Protein AF-A0A426FP51-F1 (afdb_monomer_lite)

Radius of gyration: 31.2 Å; chains: 1; bounding box: 93×47×81 Å

Sequence (159 aa):
MISRLFKHRQPAYRPQAQARQDALRNEKLATPSHLAERRSLLRAASAWLVAPSCVAAVTAVALDFLSPAVTAAQNRHFPDATQLGRIRFGQFPDATLGRKAVRLGAGARIYNQDNLIVPPVSVHGKSFVVGYLAGPTGEITTVWILSEEEYRALRRRNR

Foldseek 3Di:
DDDDDPPPPDPPDDDPVVVVVVVVVVVVVPDPPPPDDDDDDDDDDDDDDDDDDDDDDDPPDDPDPPDPPPPPQPPDDDDPQWDKFKKAQAPPQWIQTPPRIAGADPQEFEAESVRDTDDSVVRHRHIATWTFHADPVRHTRYIYRDDPVRVVVVVVVVD

Organism: NCBI:txid2490857

Secondary structure (DSSP, 8-state):
---------------HHHHHHHHHHHHTT----------------------------------------------PPPPTTPEEEEEEE-STTEEEETTEEEEEEEEEEEE-TTS-B--HHHHTT-EEEEEEEE-TTS-EEEEEE--HHHHHHHHHHT-

pLDDT: mean 76.8, std 18.85, range [39.44, 97.25]

Structure (mmCIF, N/CA/C/O backbone):
data_AF-A0A426FP51-F1
#
_entry.id   AF-A0A426FP51-F1
#
loop_
_atom_site.group_PDB
_atom_site.id
_atom_site.type_symbol
_atom_site.label_atom_id
_atom_site.label_alt_id
_atom_site.label_comp_id
_atom_site.label_asym_id
_atom_site.label_entity_id
_atom_site.label_seq_id
_atom_site.pdbx_PDB_ins_code
_atom_site.Cartn_x
_atom_site.Cartn_y
_atom_site.Cartn_z
_atom_site.occupancy
_atom_site.B_iso_or_equiv
_atom_site.auth_seq_id
_atom_site.auth_comp_id
_atom_site.auth_asym_id
_atom_site.auth_atom_id
_atom_site.pdbx_PDB_model_num
ATOM 1 N N . MET A 1 1 ? 61.375 2.669 15.165 1.00 42.94 1 MET A N 1
ATOM 2 C CA . MET A 1 1 ? 61.369 4.145 15.178 1.00 42.94 1 MET A CA 1
ATOM 3 C C . MET A 1 1 ? 60.170 4.607 14.356 1.00 42.94 1 MET A C 1
ATOM 5 O O . MET A 1 1 ? 60.065 4.186 13.217 1.00 42.94 1 MET A O 1
ATOM 9 N N . ILE A 1 2 ? 59.301 5.429 14.967 1.00 43.47 2 ILE A N 1
ATOM 10 C CA . ILE A 1 2 ? 58.239 6.269 14.363 1.00 43.47 2 ILE A CA 1
ATOM 11 C C . ILE A 1 2 ? 56.853 5.617 14.131 1.00 43.47 2 ILE A C 1
ATOM 13 O O . ILE A 1 2 ? 56.619 4.944 13.141 1.00 43.47 2 ILE A O 1
ATOM 17 N N . SER A 1 3 ? 55.950 5.924 15.082 1.00 43.03 3 SER A N 1
ATOM 18 C CA . SER A 1 3 ? 54.640 6.604 14.921 1.00 43.03 3 SER A CA 1
ATOM 19 C C . SER A 1 3 ? 53.641 6.088 13.867 1.00 43.03 3 SER A C 1
ATOM 21 O O . SER A 1 3 ? 53.984 5.924 12.713 1.00 43.03 3 SER A O 1
ATOM 23 N N . ARG A 1 4 ? 52.330 5.996 14.117 1.00 53.91 4 ARG A N 1
ATOM 24 C CA . ARG A 1 4 ? 51.487 6.828 14.988 1.00 53.91 4 ARG A CA 1
ATOM 25 C C . ARG A 1 4 ? 50.110 6.161 15.112 1.00 53.91 4 ARG A C 1
ATOM 27 O O . ARG A 1 4 ? 49.575 5.639 14.139 1.00 53.91 4 ARG A O 1
ATOM 34 N N . LEU A 1 5 ? 49.546 6.231 16.314 1.00 58.72 5 LEU A N 1
ATOM 35 C CA . LEU A 1 5 ? 48.190 5.818 16.669 1.00 58.72 5 LEU A CA 1
ATOM 36 C C . LEU A 1 5 ? 47.118 6.376 15.712 1.00 58.72 5 LEU A C 1
ATOM 38 O O . LEU A 1 5 ? 46.801 7.562 15.774 1.00 58.72 5 LEU A O 1
ATOM 42 N N . PHE A 1 6 ? 46.460 5.507 14.942 1.00 54.91 6 PHE A N 1
ATOM 43 C CA . PHE A 1 6 ? 45.133 5.781 14.380 1.00 54.91 6 PHE A CA 1
ATOM 44 C C . PHE A 1 6 ? 44.060 5.230 15.323 1.00 54.91 6 PHE A C 1
ATOM 46 O O . PHE A 1 6 ? 43.464 4.176 15.114 1.00 54.91 6 PHE A O 1
ATOM 53 N N . LYS A 1 7 ? 43.822 5.965 16.414 1.00 53.59 7 LYS A N 1
ATOM 54 C CA . LYS A 1 7 ? 42.657 5.761 17.279 1.00 53.59 7 LYS A CA 1
ATOM 55 C C . LYS A 1 7 ? 41.442 6.363 16.572 1.00 53.59 7 LYS A C 1
ATOM 57 O O . LYS A 1 7 ? 41.080 7.511 16.820 1.00 53.59 7 LYS A O 1
ATOM 62 N N . HIS A 1 8 ? 40.839 5.601 15.662 1.00 51.03 8 HIS A N 1
ATOM 63 C CA . HIS A 1 8 ? 39.540 5.939 15.088 1.00 51.03 8 HIS A CA 1
ATOM 64 C C . HIS A 1 8 ? 38.514 6.060 16.224 1.00 51.03 8 HIS A C 1
ATOM 66 O O . HIS A 1 8 ? 38.090 5.065 16.808 1.00 51.03 8 HIS A O 1
ATOM 72 N N . ARG A 1 9 ? 38.115 7.293 16.562 1.00 55.28 9 ARG A N 1
ATOM 73 C CA . ARG A 1 9 ? 36.906 7.541 17.354 1.00 55.28 9 ARG A CA 1
ATOM 74 C C . ARG A 1 9 ? 35.707 7.230 16.464 1.00 55.28 9 ARG A C 1
ATOM 76 O O . ARG A 1 9 ? 35.236 8.094 15.734 1.00 55.28 9 ARG A O 1
ATOM 83 N N . GLN A 1 10 ? 35.238 5.991 16.510 1.00 52.50 10 GLN A N 1
ATOM 84 C CA . GLN A 1 10 ? 33.906 5.658 16.020 1.00 52.50 10 GLN A CA 1
ATOM 85 C C . GLN A 1 10 ? 32.890 6.368 16.932 1.00 52.50 10 GLN A C 1
ATOM 87 O O . GLN A 1 10 ? 32.948 6.169 18.150 1.00 52.50 10 GLN A O 1
ATOM 92 N N . PRO A 1 11 ? 31.990 7.224 16.416 1.00 52.38 11 PRO A N 1
ATOM 93 C CA . PRO A 1 11 ? 30.871 7.692 17.217 1.00 52.38 11 PRO A CA 1
ATOM 94 C C . PRO A 1 11 ? 29.988 6.475 17.505 1.00 52.38 11 PRO A C 1
ATOM 96 O O . PRO A 1 11 ? 29.397 5.898 16.595 1.00 52.38 11 PRO A O 1
ATOM 99 N N . ALA A 1 12 ? 29.953 6.043 1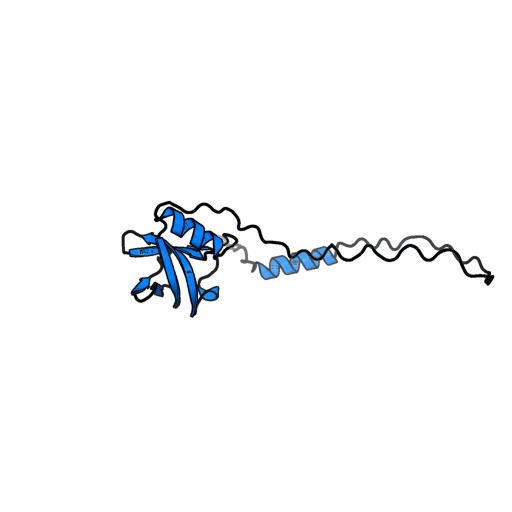8.766 1.00 58.44 12 ALA A N 1
ATOM 100 C CA . ALA A 1 12 ? 29.088 4.959 19.204 1.00 58.44 12 ALA A CA 1
ATOM 101 C C . ALA A 1 12 ? 27.638 5.294 18.819 1.00 58.44 12 ALA A C 1
ATOM 103 O O . ALA A 1 12 ? 27.079 6.288 19.287 1.00 58.44 12 ALA A O 1
ATOM 1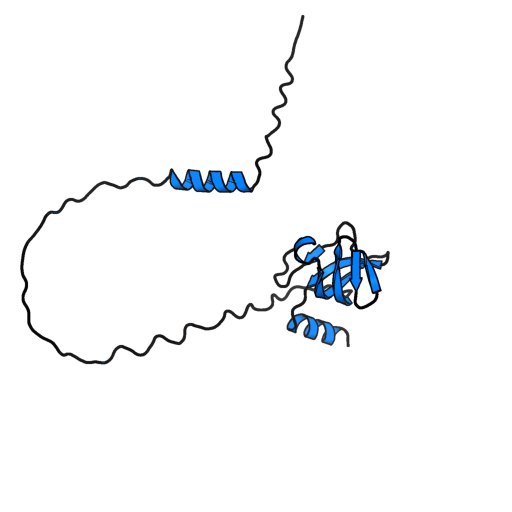04 N N . TYR A 1 13 ? 27.047 4.488 17.936 1.00 53.75 13 TYR A N 1
ATOM 105 C CA . TYR A 1 13 ? 25.642 4.589 17.560 1.00 53.75 13 TYR A CA 1
ATOM 106 C C . TYR A 1 13 ? 24.789 4.391 18.819 1.00 53.75 13 TYR A C 1
ATOM 108 O O . TYR A 1 13 ? 24.694 3.281 19.339 1.00 53.75 13 TYR A O 1
ATOM 116 N N . ARG A 1 14 ? 24.221 5.484 19.350 1.00 58.28 14 ARG A N 1
ATOM 117 C CA . ARG A 1 14 ? 23.277 5.446 20.471 1.00 58.28 14 ARG A CA 1
ATOM 118 C C . ARG A 1 14 ? 21.897 5.055 19.935 1.00 58.28 14 ARG A C 1
ATOM 120 O O . ARG A 1 14 ? 21.339 5.811 19.137 1.00 58.28 14 ARG A O 1
ATOM 127 N N . PRO A 1 15 ? 21.314 3.933 20.382 1.00 65.81 15 PRO A N 1
ATOM 128 C CA . PRO A 1 15 ? 19.924 3.602 20.104 1.00 65.81 15 PRO A CA 1
ATOM 129 C C . PRO A 1 15 ? 19.015 4.773 20.495 1.00 65.81 15 PRO A C 1
ATOM 131 O O . PRO A 1 15 ? 19.119 5.314 21.597 1.00 65.81 15 PRO A O 1
ATOM 134 N N . GLN A 1 16 ? 18.101 5.160 19.604 1.00 67.12 16 GLN A N 1
ATOM 135 C CA . GLN A 1 16 ? 17.207 6.317 19.775 1.00 67.12 16 GLN A CA 1
ATOM 136 C C . GLN A 1 16 ? 16.375 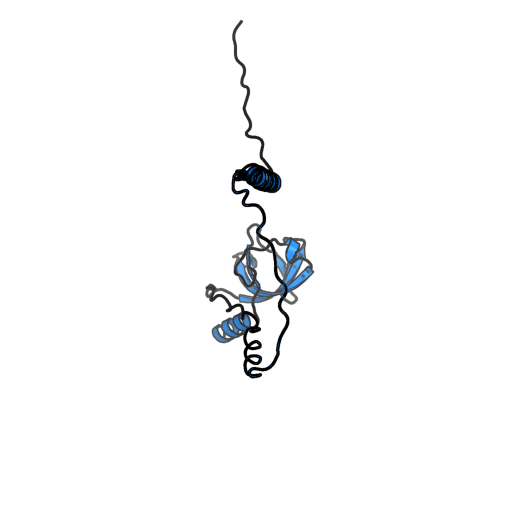6.252 21.076 1.00 67.12 16 GLN A C 1
ATOM 138 O O . GLN A 1 16 ? 15.989 7.281 21.630 1.00 67.12 16 GLN A O 1
ATOM 143 N N . ALA A 1 17 ? 16.144 5.041 21.595 1.00 65.12 17 ALA A N 1
ATOM 144 C CA . ALA A 1 17 ? 15.485 4.798 22.875 1.00 65.12 17 ALA A CA 1
ATOM 145 C C . ALA A 1 17 ? 16.314 5.276 24.083 1.00 65.12 17 ALA A C 1
ATOM 147 O O . ALA A 1 17 ? 15.763 5.904 24.984 1.00 65.12 17 ALA A O 1
ATOM 148 N N . GLN A 1 18 ? 17.631 5.046 24.083 1.00 68.50 18 GLN A N 1
ATOM 149 C CA . GLN A 1 18 ? 18.517 5.472 25.174 1.00 68.50 18 GLN A CA 1
ATOM 150 C C . GLN A 1 18 ? 18.708 6.990 25.182 1.00 68.50 18 GLN A C 1
ATOM 152 O O . GLN A 1 18 ? 18.628 7.600 26.240 1.00 68.50 18 GLN A O 1
ATOM 157 N N . ALA A 1 19 ? 18.823 7.626 24.011 1.00 70.69 19 ALA A N 1
ATOM 158 C CA . ALA A 1 19 ? 18.902 9.088 23.925 1.00 70.69 19 ALA A CA 1
ATOM 159 C C . ALA A 1 19 ? 17.650 9.787 24.496 1.00 70.69 19 ALA A C 1
ATOM 161 O O . ALA A 1 19 ? 17.761 10.827 25.143 1.00 70.69 19 ALA A O 1
ATOM 162 N N . ARG A 1 20 ? 16.458 9.200 24.303 1.00 71.69 20 ARG A N 1
ATOM 163 C CA . ARG A 1 20 ? 15.212 9.694 24.914 1.00 71.69 20 ARG A CA 1
ATOM 164 C C . ARG A 1 20 ? 15.200 9.523 26.431 1.00 71.69 20 ARG A C 1
ATOM 166 O O . ARG A 1 20 ? 14.771 10.430 27.134 1.00 71.69 20 ARG A O 1
ATOM 173 N N . GLN A 1 21 ? 15.674 8.387 26.936 1.00 70.06 21 GLN A N 1
ATOM 174 C CA . GLN A 1 21 ? 15.752 8.145 28.379 1.00 70.06 21 GLN A CA 1
ATOM 175 C C . GLN A 1 21 ? 16.757 9.079 29.060 1.00 70.06 21 GLN A C 1
ATOM 177 O O . GLN A 1 21 ? 16.464 9.608 30.129 1.00 70.06 21 GLN A O 1
ATOM 182 N N . ASP A 1 22 ? 17.894 9.339 28.415 1.00 70.56 22 ASP A N 1
ATOM 183 C CA . ASP A 1 22 ? 18.907 10.273 28.905 1.00 70.56 22 ASP A CA 1
ATOM 184 C C . ASP A 1 22 ? 18.375 11.716 28.941 1.00 70.56 22 ASP A C 1
ATOM 186 O O . ASP A 1 22 ? 18.613 12.436 29.910 1.00 70.56 22 ASP A O 1
ATOM 190 N N . ALA A 1 23 ? 17.595 12.128 27.934 1.00 71.19 23 ALA A N 1
ATOM 191 C CA . ALA A 1 23 ? 16.946 13.440 27.913 1.00 71.19 23 ALA A CA 1
ATOM 192 C C . ALA A 1 23 ? 15.936 13.599 29.063 1.00 71.19 23 ALA A C 1
ATOM 194 O O . ALA A 1 23 ? 16.016 14.568 29.815 1.00 71.19 23 ALA A O 1
ATOM 195 N N . LEU A 1 24 ? 15.062 12.607 29.266 1.00 70.50 24 LEU A N 1
ATOM 196 C CA . LEU A 1 24 ? 14.087 12.609 30.364 1.00 70.50 24 LEU A CA 1
ATOM 197 C C . LEU A 1 24 ? 14.764 12.579 31.743 1.00 70.50 24 LEU A C 1
ATOM 199 O O . LEU A 1 24 ? 14.304 13.213 32.693 1.00 70.50 24 LEU A O 1
ATOM 203 N N . ARG A 1 25 ? 15.881 11.853 31.867 1.00 68.50 25 ARG A N 1
ATOM 204 C CA . ARG A 1 25 ? 16.666 11.796 33.104 1.00 68.50 25 ARG A CA 1
ATOM 205 C C . ARG A 1 25 ? 17.304 13.146 33.430 1.00 68.50 25 ARG A C 1
ATOM 207 O O . ARG A 1 25 ? 17.291 13.539 34.593 1.00 68.50 25 ARG A O 1
ATOM 214 N N . ASN A 1 26 ? 17.818 13.850 32.422 1.00 67.38 26 ASN A N 1
ATOM 215 C CA . ASN A 1 26 ? 18.419 15.176 32.578 1.00 67.38 26 ASN A CA 1
ATOM 216 C C . ASN A 1 26 ? 17.375 16.261 32.874 1.00 67.38 26 ASN A C 1
ATOM 218 O O . ASN A 1 26 ? 17.657 17.169 33.650 1.00 67.38 26 ASN A O 1
ATOM 222 N N . GLU A 1 27 ? 16.156 16.132 32.347 1.00 64.56 27 GLU A N 1
ATOM 223 C CA . GLU A 1 27 ? 15.029 17.006 32.701 1.00 64.56 27 GLU A CA 1
ATOM 224 C C . GLU A 1 27 ? 14.695 16.913 34.198 1.00 64.56 27 GLU A C 1
ATOM 226 O O . GLU A 1 27 ? 14.496 17.922 34.873 1.00 64.56 27 GLU A O 1
ATOM 231 N N . LYS A 1 28 ? 14.750 15.697 34.760 1.00 58.06 28 LYS A N 1
ATOM 232 C CA . LYS A 1 28 ? 14.497 15.453 36.187 1.00 58.06 28 LYS A CA 1
ATOM 233 C C . LYS A 1 28 ? 15.579 16.021 37.119 1.00 58.06 28 LYS A C 1
ATOM 235 O O . LYS A 1 28 ? 15.337 16.160 38.313 1.00 58.06 28 LYS A O 1
ATOM 240 N N . LEU A 1 29 ? 16.765 16.329 36.590 1.00 59.03 29 LEU A N 1
ATOM 241 C CA . LEU A 1 29 ? 17.871 16.961 37.321 1.00 59.03 29 LEU A CA 1
ATOM 242 C C . LEU A 1 29 ? 17.798 18.499 37.285 1.00 59.03 29 LEU A C 1
ATOM 244 O O . LEU A 1 29 ? 18.473 19.151 38.076 1.00 59.03 29 LEU A O 1
ATOM 248 N N . ALA A 1 30 ? 16.971 19.079 36.408 1.00 56.28 30 ALA A N 1
ATOM 249 C CA . ALA A 1 30 ? 16.888 20.519 36.163 1.00 56.28 30 ALA A CA 1
ATOM 250 C C . ALA A 1 30 ? 15.684 21.197 36.845 1.00 56.28 30 ALA A C 1
ATOM 252 O O . ALA A 1 30 ? 15.181 22.206 36.355 1.00 56.28 30 ALA A O 1
ATOM 253 N N . THR A 1 31 ? 15.201 20.668 37.975 1.00 60.16 31 THR A N 1
ATOM 254 C CA . THR A 1 31 ? 14.214 21.382 38.799 1.00 60.16 31 THR A CA 1
ATOM 255 C C . THR A 1 31 ? 14.949 22.212 39.856 1.00 60.16 31 THR A C 1
ATOM 257 O O . THR A 1 31 ? 15.458 21.635 40.819 1.00 60.16 31 THR A O 1
ATOM 260 N N . PRO A 1 32 ? 15.037 23.550 39.721 1.00 56.28 32 PRO A N 1
ATOM 261 C CA . PRO A 1 32 ? 15.505 24.391 40.808 1.00 56.28 32 PRO A CA 1
ATOM 262 C C . PRO A 1 32 ? 14.508 24.286 41.962 1.00 56.28 32 PRO A C 1
ATOM 264 O O . PRO A 1 32 ? 13.346 24.684 41.872 1.00 56.28 32 PRO A O 1
ATOM 267 N N . SER A 1 33 ? 14.983 23.714 43.059 1.00 59.97 33 SER A N 1
ATOM 268 C CA . SER A 1 33 ? 14.345 23.715 44.363 1.00 59.97 33 SER A CA 1
ATOM 269 C C . SER A 1 33 ? 14.216 25.152 44.875 1.00 59.97 33 SER A C 1
ATOM 271 O O . SER A 1 33 ? 15.059 25.626 45.635 1.00 59.97 33 SER A O 1
ATOM 273 N N . HIS A 1 34 ? 13.147 25.851 44.491 1.00 52.78 34 HIS A N 1
ATOM 274 C CA . HIS A 1 34 ? 12.663 27.021 45.222 1.00 52.78 34 HIS A CA 1
ATOM 275 C C . HIS A 1 34 ? 11.971 26.542 46.501 1.00 52.78 34 HIS A C 1
ATOM 277 O O . HIS A 1 34 ? 10.751 26.537 46.630 1.00 52.78 34 HIS A O 1
ATOM 283 N N . LEU A 1 35 ? 12.793 26.084 47.445 1.00 51.91 35 LEU A N 1
ATOM 284 C CA . LEU A 1 35 ? 12.411 25.799 48.823 1.00 51.91 35 LEU A CA 1
ATOM 285 C C . LEU A 1 35 ? 12.982 26.908 49.713 1.00 51.91 35 LEU A C 1
ATOM 287 O O . LEU A 1 35 ? 13.806 26.699 50.592 1.00 51.91 35 LEU A O 1
ATOM 291 N N . ALA A 1 36 ? 12.561 28.122 49.400 1.00 50.75 36 ALA A N 1
ATOM 292 C CA . ALA A 1 36 ? 12.716 29.342 50.170 1.00 50.75 36 ALA A CA 1
ATOM 293 C C . ALA A 1 36 ? 11.583 30.213 49.619 1.00 50.75 36 ALA A C 1
ATOM 295 O O . ALA A 1 36 ? 11.519 30.455 48.424 1.00 50.75 36 ALA A O 1
ATOM 296 N N . GLU A 1 37 ? 10.566 30.619 50.351 1.00 50.88 37 GLU A N 1
ATOM 297 C CA . GLU A 1 37 ? 10.594 31.171 51.684 1.00 50.88 37 GLU A CA 1
ATOM 298 C C . GLU A 1 37 ? 9.148 31.619 51.907 1.00 50.88 37 GLU A C 1
ATOM 300 O O . GLU A 1 37 ? 8.588 32.268 51.024 1.00 50.88 37 GLU A O 1
ATOM 305 N N . ARG A 1 38 ? 8.529 31.250 53.032 1.00 53.91 38 ARG A N 1
ATOM 306 C CA . ARG A 1 38 ? 7.628 32.119 53.813 1.00 53.91 38 ARG A CA 1
ATOM 307 C C . ARG A 1 38 ? 6.892 31.324 54.876 1.00 53.91 38 ARG A C 1
ATOM 309 O O . ARG A 1 38 ? 5.757 30.884 54.738 1.00 53.91 38 ARG A O 1
ATOM 316 N N . ARG A 1 39 ? 7.596 31.219 55.999 1.00 59.56 39 ARG A N 1
ATOM 317 C CA . ARG A 1 39 ? 7.016 31.074 57.329 1.00 59.56 39 ARG A CA 1
ATOM 318 C C . ARG A 1 39 ? 6.107 32.279 57.567 1.00 59.56 39 ARG A C 1
ATOM 320 O O . ARG A 1 39 ? 6.578 33.410 57.623 1.00 59.56 39 ARG A O 1
ATOM 327 N N . SER A 1 40 ? 4.817 32.053 57.742 1.00 56.59 40 SER A N 1
ATOM 328 C CA . SER A 1 40 ? 3.961 32.970 58.492 1.00 56.59 40 SER A CA 1
ATOM 329 C C . SER A 1 40 ? 3.009 32.120 59.307 1.00 56.59 40 SER A C 1
ATOM 331 O O . SER A 1 40 ? 2.081 31.494 58.807 1.00 56.59 40 SER A O 1
ATOM 333 N N . LEU A 1 41 ? 3.393 32.010 60.572 1.00 55.59 41 LEU A N 1
ATOM 334 C CA . LEU A 1 41 ? 2.734 31.257 61.614 1.00 55.59 41 LEU A CA 1
ATOM 335 C C . LEU A 1 41 ? 1.379 31.898 61.934 1.00 55.59 41 LEU A C 1
ATOM 337 O O . LEU A 1 41 ? 1.293 33.106 62.128 1.00 55.59 41 LEU A O 1
ATOM 341 N N . LEU A 1 42 ? 0.369 31.036 62.032 1.00 62.78 42 LEU A N 1
ATOM 342 C CA . LEU A 1 42 ? -0.684 31.033 63.048 1.00 62.78 42 LEU A CA 1
ATOM 343 C C . LEU A 1 42 ? -1.265 32.399 63.456 1.00 62.78 42 LEU A C 1
ATOM 345 O O . LEU A 1 42 ? -0.736 33.075 64.335 1.00 62.78 42 LEU A O 1
ATOM 349 N N . ARG A 1 43 ? -2.486 32.685 62.995 1.00 50.12 43 ARG A N 1
ATOM 350 C CA . ARG A 1 43 ? -3.486 33.349 63.840 1.00 50.12 43 ARG A CA 1
ATOM 351 C C . ARG A 1 43 ? -4.823 32.624 63.751 1.00 50.12 43 ARG A C 1
ATOM 353 O O . ARG A 1 43 ? -5.590 32.795 62.818 1.00 50.12 43 ARG A O 1
ATOM 360 N N . ALA A 1 44 ? -4.975 31.728 64.721 1.00 47.53 44 ALA A N 1
ATOM 361 C CA . ALA A 1 44 ? -6.088 31.651 65.655 1.00 47.53 44 ALA A CA 1
ATOM 362 C C . ALA A 1 44 ? -7.505 31.970 65.150 1.00 47.53 44 ALA A C 1
ATOM 364 O O . ALA A 1 44 ? -7.802 33.082 64.734 1.00 47.53 44 ALA A O 1
ATOM 365 N N . ALA A 1 45 ? -8.378 31.007 65.451 1.00 50.03 45 ALA A N 1
ATOM 366 C CA . ALA A 1 45 ? -9.689 31.227 66.045 1.00 50.03 45 ALA A CA 1
ATOM 367 C C . ALA A 1 45 ? -10.704 32.014 65.206 1.00 50.03 45 ALA A C 1
ATOM 369 O O . ALA A 1 45 ? -10.728 33.236 65.174 1.00 50.03 45 ALA A O 1
ATOM 370 N N . SER A 1 46 ? -11.724 31.323 64.721 1.00 49.62 46 SER A N 1
ATOM 371 C CA . SER A 1 46 ? -12.918 31.098 65.542 1.00 49.62 46 SER A CA 1
ATOM 372 C C . SER A 1 46 ? -14.001 30.464 64.683 1.00 49.62 46 SER A C 1
ATOM 374 O O . SER A 1 46 ? -14.360 30.949 63.615 1.00 49.62 46 SER A O 1
ATOM 376 N N . ALA A 1 47 ? -14.501 29.335 65.168 1.00 55.50 47 ALA A N 1
ATOM 377 C CA . ALA A 1 47 ? -15.765 28.791 64.731 1.00 55.50 47 ALA A CA 1
ATOM 378 C C . ALA A 1 47 ? -16.873 29.772 65.127 1.00 55.50 47 ALA A C 1
ATOM 380 O O . ALA A 1 47 ? -17.033 30.059 66.311 1.00 55.50 47 ALA A O 1
ATOM 381 N N . TRP A 1 48 ? -17.647 30.230 64.150 1.00 58.50 48 TRP A N 1
ATOM 382 C CA . TRP A 1 48 ? 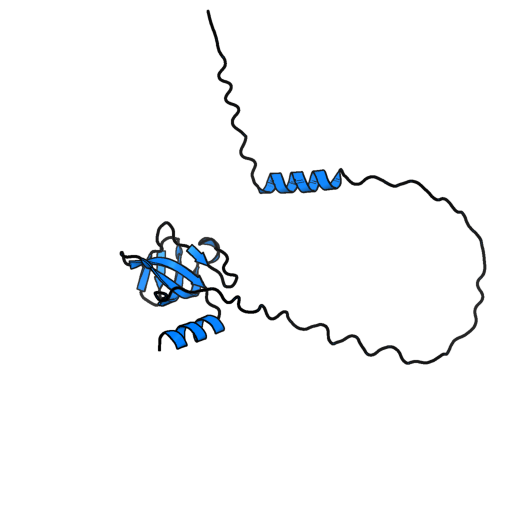-19.021 30.662 64.365 1.00 58.50 48 TRP A CA 1
ATOM 383 C C . TRP A 1 48 ? -19.887 29.940 63.333 1.00 58.50 48 TRP A C 1
ATOM 385 O O . TRP A 1 48 ? -19.730 30.100 62.125 1.00 58.50 48 TRP A O 1
ATOM 395 N N . LEU A 1 49 ? -20.728 29.051 63.858 1.00 63.41 49 LEU A N 1
ATOM 396 C CA . LEU A 1 49 ? -21.877 28.436 63.195 1.00 63.41 49 LEU A CA 1
ATOM 397 C C . LEU A 1 49 ? -22.936 29.508 62.855 1.00 63.41 49 LEU A C 1
ATOM 399 O O . LEU A 1 49 ? -22.857 30.608 63.396 1.00 63.41 49 LEU A O 1
ATOM 403 N N . VAL A 1 50 ? -23.968 29.101 62.086 1.00 53.56 50 VAL A N 1
ATOM 404 C CA . VAL A 1 50 ? -25.217 29.813 61.672 1.00 53.56 50 VAL A CA 1
ATOM 405 C C . VAL A 1 50 ? -25.109 30.392 60.242 1.00 53.56 50 VAL A C 1
ATOM 407 O O . VAL A 1 50 ? -24.195 31.152 59.973 1.00 53.56 50 VAL A O 1
ATOM 410 N N . ALA A 1 51 ? -25.968 30.138 59.243 1.00 51.22 51 ALA A N 1
ATOM 411 C CA . ALA A 1 51 ? -27.182 29.332 59.040 1.00 51.22 51 ALA A CA 1
ATOM 412 C C . ALA A 1 51 ? -27.456 29.218 57.505 1.00 51.22 51 ALA A C 1
ATOM 414 O O . ALA A 1 51 ? -26.824 29.936 56.727 1.00 51.22 51 ALA A O 1
ATOM 415 N N . PRO A 1 52 ? -28.355 28.317 57.054 1.00 66.50 52 PRO A N 1
ATOM 416 C CA . PRO A 1 52 ? -28.537 27.922 55.655 1.00 66.50 52 PRO A CA 1
ATOM 417 C C . PRO A 1 52 ? -29.602 28.754 54.906 1.00 66.50 52 PRO A C 1
ATOM 419 O O . PRO A 1 52 ? -30.336 29.529 55.510 1.00 66.50 52 PRO A O 1
ATOM 422 N N . SER A 1 53 ? -29.715 28.493 53.596 1.00 53.12 53 SER A N 1
ATOM 423 C CA . SER A 1 53 ? -30.718 28.982 52.626 1.00 53.12 53 SER A CA 1
ATOM 424 C C . SER A 1 53 ? -30.434 30.313 51.927 1.00 53.12 53 SER A C 1
ATOM 426 O O . SER A 1 53 ? -30.877 31.371 52.355 1.00 53.12 53 SER A O 1
ATOM 428 N N . CYS A 1 54 ? -29.845 30.215 50.733 1.00 39.44 54 CYS A N 1
ATOM 429 C CA . CYS A 1 54 ? -30.249 31.020 49.582 1.00 39.44 54 CYS A CA 1
ATOM 430 C C . CYS A 1 54 ? -30.081 30.198 48.293 1.00 39.44 54 CYS A C 1
ATOM 432 O O . CYS A 1 54 ? -28.973 29.930 47.847 1.00 39.44 54 CYS A O 1
ATOM 434 N N . VAL A 1 55 ? -31.230 29.833 47.721 1.00 53.97 55 VAL A N 1
ATOM 435 C CA . VAL A 1 55 ? -31.489 29.715 46.279 1.00 53.97 55 VAL A CA 1
ATOM 436 C C . VAL A 1 55 ? -30.711 28.630 45.519 1.00 53.97 55 VAL A C 1
ATOM 438 O O . VAL A 1 55 ? -29.647 28.833 44.943 1.00 53.97 55 VAL A O 1
ATOM 441 N N . ALA A 1 56 ? -31.355 27.467 45.436 1.00 49.34 56 ALA A N 1
ATOM 442 C CA . ALA A 1 56 ? -31.120 26.446 44.428 1.00 49.34 56 ALA A CA 1
ATOM 443 C C . ALA A 1 56 ? -31.352 27.012 43.012 1.00 49.34 56 ALA A C 1
ATOM 445 O O . ALA A 1 56 ? -32.496 27.128 42.585 1.00 49.34 56 ALA A O 1
ATOM 446 N N . ALA A 1 57 ? -30.288 27.379 42.290 1.00 50.38 57 ALA A N 1
ATOM 447 C CA . ALA A 1 57 ? -30.384 27.738 40.869 1.00 50.38 57 ALA A CA 1
ATOM 448 C C . ALA A 1 57 ? -29.039 27.693 40.116 1.00 50.38 57 ALA A C 1
ATOM 450 O O . ALA A 1 57 ? -28.791 28.559 39.287 1.00 50.38 57 ALA A O 1
ATOM 451 N N . VAL A 1 58 ? -28.133 26.739 40.374 1.00 52.69 58 VAL A N 1
ATOM 452 C CA . VAL A 1 58 ? -26.898 26.627 39.559 1.00 52.69 58 VAL A CA 1
ATOM 453 C C . VAL A 1 58 ? -26.413 25.178 39.429 1.00 52.69 58 VAL A C 1
ATOM 455 O O . VAL A 1 58 ? -25.315 24.852 39.857 1.00 52.69 58 VAL A O 1
ATOM 458 N N . THR A 1 59 ? -27.197 24.265 38.850 1.00 54.94 59 THR A N 1
ATOM 459 C CA . THR A 1 59 ? -26.674 22.921 38.505 1.00 54.94 59 THR A CA 1
ATOM 460 C C . THR A 1 59 ? -27.378 22.319 37.288 1.00 54.94 59 THR A C 1
ATOM 462 O O . THR A 1 59 ? -28.060 21.309 37.417 1.00 54.94 59 THR A O 1
ATOM 465 N N . ALA A 1 60 ? -27.257 22.923 36.101 1.00 52.81 60 ALA A N 1
ATOM 466 C CA . ALA A 1 60 ? -27.670 22.248 34.861 1.00 52.81 60 ALA A CA 1
ATOM 467 C C . ALA A 1 60 ? -27.032 22.841 33.588 1.00 52.81 60 ALA A C 1
ATOM 469 O O . ALA A 1 60 ? -27.741 23.165 32.647 1.00 52.81 60 ALA A O 1
ATOM 470 N N . VAL A 1 61 ? -25.704 22.997 33.526 1.00 55.09 61 VAL A N 1
ATOM 471 C CA . VAL A 1 61 ? -25.002 23.193 32.238 1.00 55.09 61 VAL A CA 1
ATOM 472 C C . VAL A 1 61 ? -23.656 22.475 32.299 1.00 55.09 61 VAL A C 1
ATOM 474 O O . VAL A 1 61 ? -22.626 23.087 32.556 1.00 55.09 61 VAL A O 1
ATOM 477 N N . ALA A 1 62 ? -23.650 21.152 32.154 1.00 58.53 62 ALA A N 1
ATOM 478 C CA . ALA A 1 62 ? -22.397 20.401 32.060 1.00 58.53 62 ALA A CA 1
ATOM 479 C C . ALA A 1 62 ? -22.587 19.048 31.359 1.00 58.53 62 ALA A C 1
ATOM 481 O O . ALA A 1 62 ? -22.194 18.026 31.907 1.00 58.53 62 ALA A O 1
ATOM 482 N N . LEU A 1 63 ? -23.218 19.005 30.179 1.00 58.81 63 LEU A N 1
ATOM 483 C CA . LEU A 1 63 ? -23.328 17.756 29.406 1.00 58.81 63 LEU A CA 1
ATOM 484 C C . LEU A 1 63 ? -23.361 17.963 27.877 1.00 58.81 63 LEU A C 1
ATOM 486 O O . LEU A 1 63 ? -24.036 17.221 27.183 1.00 58.81 63 LEU A O 1
ATOM 490 N N . ASP A 1 64 ? -22.591 18.910 27.328 1.00 55.34 64 ASP A N 1
ATOM 491 C CA . ASP A 1 64 ? -22.466 19.068 25.858 1.00 55.34 64 ASP A CA 1
ATOM 492 C C . ASP A 1 64 ? -21.046 18.837 25.304 1.00 55.34 64 ASP A C 1
ATOM 494 O O . ASP A 1 64 ? -20.823 18.887 24.097 1.00 55.34 64 ASP A O 1
ATOM 498 N N . PHE A 1 65 ? -20.054 18.530 26.147 1.00 60.47 65 PHE A N 1
ATOM 499 C CA . PHE A 1 65 ? -18.647 18.462 25.713 1.00 60.47 65 PHE A CA 1
ATOM 500 C C . PHE A 1 65 ? -18.130 17.073 25.310 1.00 60.47 65 PHE A C 1
ATOM 502 O O . PHE A 1 65 ? -16.925 16.902 25.135 1.00 60.47 65 PHE A O 1
ATOM 509 N N . LEU A 1 66 ? -19.003 16.080 25.108 1.00 60.94 66 LEU A N 1
ATOM 510 C CA . LEU A 1 66 ? -18.591 14.748 24.646 1.00 60.94 66 LEU A CA 1
ATOM 511 C C . LEU A 1 66 ? -18.952 14.517 23.173 1.00 60.94 66 LEU A C 1
ATOM 513 O O . LEU A 1 66 ? -19.655 13.573 22.825 1.00 60.94 66 LEU A O 1
ATOM 517 N N . SER A 1 67 ? -18.464 15.391 22.293 1.00 62.38 67 SER A N 1
ATOM 518 C CA . SER A 1 67 ? -18.457 15.101 20.856 1.00 62.38 67 SER A CA 1
ATOM 519 C C . SER A 1 67 ? -17.235 14.231 20.535 1.00 62.38 67 SER A C 1
ATOM 521 O O . SER A 1 67 ? -16.116 14.657 20.838 1.00 62.38 67 SER A O 1
ATOM 523 N N . PRO A 1 68 ? -17.386 13.029 19.942 1.00 65.19 68 PRO A N 1
ATOM 524 C CA . PRO A 1 68 ? -16.233 12.290 19.448 1.00 65.19 68 PRO A CA 1
ATOM 525 C C . PRO A 1 68 ? -15.544 13.150 18.390 1.00 65.19 68 PRO A C 1
ATOM 527 O O . PRO A 1 68 ? -16.200 13.665 17.483 1.00 65.19 68 PRO A O 1
ATOM 530 N N . ALA A 1 69 ? -14.228 13.331 18.515 1.00 62.94 69 ALA A N 1
ATOM 531 C CA . ALA A 1 69 ? -13.442 13.980 17.480 1.00 62.94 69 ALA A CA 1
ATOM 532 C C . ALA A 1 69 ? -13.634 13.187 16.181 1.00 62.94 69 ALA A C 1
ATOM 534 O O . ALA A 1 69 ? -13.116 12.081 16.032 1.00 62.94 69 ALA A O 1
ATOM 535 N N . VAL A 1 70 ? -14.426 13.731 15.257 1.00 59.59 70 VAL A N 1
ATOM 536 C CA . VAL A 1 70 ? -14.463 13.253 13.880 1.00 59.59 70 VAL A CA 1
ATOM 537 C C . VAL A 1 70 ? -13.076 13.549 13.334 1.00 59.59 70 VAL A C 1
ATOM 539 O O . VAL A 1 70 ? -12.750 14.704 13.059 1.00 59.59 70 VAL A O 1
ATOM 542 N N . THR A 1 71 ? -12.228 12.523 13.247 1.00 57.94 71 THR A N 1
ATOM 543 C CA . THR A 1 71 ? -10.981 12.600 12.489 1.00 57.94 71 THR A CA 1
ATOM 544 C C . THR A 1 71 ? -11.377 12.939 11.063 1.00 57.94 71 THR A C 1
ATOM 546 O O . THR A 1 71 ? -11.814 12.069 10.312 1.00 57.94 71 THR A O 1
ATOM 549 N N . ALA A 1 72 ? -11.307 14.225 10.717 1.00 58.19 72 ALA A N 1
ATOM 550 C CA . ALA A 1 72 ? -11.547 14.690 9.367 1.00 58.19 72 ALA A CA 1
ATOM 551 C C . ALA A 1 72 ? -10.616 13.893 8.455 1.00 58.19 72 ALA A C 1
ATOM 553 O O . ALA A 1 72 ? -9.396 13.940 8.641 1.00 58.19 72 ALA A O 1
ATOM 554 N N . ALA A 1 73 ? -11.193 13.123 7.527 1.00 60.91 73 ALA A N 1
ATOM 555 C CA . ALA A 1 73 ? -10.435 12.385 6.534 1.00 60.91 73 ALA A CA 1
ATOM 556 C C . ALA A 1 73 ? -9.481 13.379 5.870 1.00 60.91 73 ALA A C 1
ATOM 558 O O . ALA A 1 73 ? -9.918 14.310 5.188 1.00 60.91 73 ALA A O 1
ATOM 559 N N . GLN A 1 74 ? -8.184 13.254 6.164 1.00 65.25 74 GLN A N 1
ATOM 560 C CA . GLN A 1 74 ? -7.206 14.177 5.620 1.00 65.25 74 GLN A CA 1
ATOM 561 C C . GLN A 1 74 ? -7.301 14.073 4.104 1.00 65.25 74 GLN A C 1
ATOM 563 O O . GLN A 1 74 ? -7.176 12.982 3.549 1.00 65.25 74 GLN A O 1
ATOM 568 N N . ASN A 1 75 ? -7.564 15.198 3.439 1.00 68.75 75 ASN A N 1
ATOM 569 C CA . ASN A 1 75 ? -7.680 15.248 1.989 1.00 68.75 75 ASN A CA 1
ATOM 570 C C . ASN A 1 75 ? -6.289 15.041 1.372 1.00 68.75 75 ASN A C 1
ATOM 572 O O . ASN A 1 75 ? -5.605 15.993 0.997 1.00 68.75 75 ASN A O 1
ATOM 576 N N . ARG A 1 76 ? -5.825 13.791 1.350 1.00 86.31 76 ARG A N 1
ATOM 577 C CA . ARG A 1 76 ? -4.557 13.406 0.741 1.00 86.31 76 ARG A CA 1
ATOM 578 C C . ARG A 1 76 ? -4.742 13.235 -0.759 1.00 86.31 76 ARG A C 1
ATOM 580 O O . ARG A 1 76 ? -5.771 12.763 -1.240 1.00 86.31 76 ARG A O 1
ATOM 587 N N . HIS A 1 77 ? -3.721 13.635 -1.505 1.00 86.81 77 HIS A N 1
ATOM 588 C CA . HIS A 1 77 ? -3.740 13.564 -2.956 1.00 86.81 77 HIS A CA 1
ATOM 589 C C . HIS A 1 77 ? -3.377 12.152 -3.431 1.00 86.81 77 HIS A C 1
ATOM 591 O O . HIS A 1 77 ? -2.299 11.645 -3.119 1.00 86.81 77 HIS A O 1
ATOM 597 N N . PHE A 1 78 ? -4.243 11.547 -4.244 1.00 92.12 78 PHE A N 1
ATOM 598 C CA . PHE A 1 78 ? -3.976 10.278 -4.923 1.00 92.12 78 PHE A CA 1
ATOM 599 C C . PHE A 1 78 ? -3.647 10.533 -6.401 1.00 92.12 78 PHE A C 1
ATOM 601 O O . PHE A 1 78 ? -4.393 11.269 -7.051 1.00 92.12 78 PHE A O 1
ATOM 608 N N . PRO A 1 79 ? -2.560 9.957 -6.946 1.00 92.56 79 PRO A N 1
ATOM 609 C CA . PRO A 1 79 ? -2.254 10.043 -8.375 1.00 92.56 79 PRO A CA 1
ATOM 610 C C . PRO A 1 79 ? -3.366 9.437 -9.240 1.00 92.56 79 PRO A C 1
ATOM 612 O O . PRO A 1 79 ? -4.001 8.467 -8.827 1.00 92.56 79 PRO A O 1
ATOM 615 N N . ASP A 1 80 ? -3.555 9.926 -10.465 1.00 90.94 80 ASP A N 1
ATOM 616 C CA . ASP A 1 80 ? -4.640 9.449 -11.343 1.00 90.94 80 ASP A CA 1
ATOM 617 C C . ASP A 1 80 ? -4.460 8.000 -11.813 1.00 90.94 80 ASP A C 1
ATOM 619 O O . ASP A 1 80 ? -5.433 7.301 -12.074 1.00 90.94 80 ASP A O 1
ATOM 623 N N . ALA A 1 81 ? -3.223 7.499 -11.829 1.00 92.50 81 ALA A N 1
ATOM 624 C CA . ALA A 1 81 ? -2.923 6.098 -12.122 1.00 92.50 81 ALA A CA 1
ATOM 625 C C . ALA A 1 81 ? -3.274 5.129 -10.967 1.00 92.50 81 ALA A C 1
ATOM 627 O O . ALA A 1 81 ? -2.977 3.936 -11.058 1.00 92.50 81 ALA A O 1
ATOM 628 N N . THR A 1 82 ? -3.865 5.614 -9.867 1.00 95.12 82 THR A N 1
ATOM 629 C CA . THR A 1 82 ? -4.195 4.788 -8.696 1.00 95.12 82 THR A CA 1
ATOM 630 C C . THR A 1 82 ? -5.293 3.783 -9.024 1.00 95.12 82 THR A C 1
ATOM 632 O O . THR A 1 82 ? -6.417 4.135 -9.381 1.00 95.12 82 THR A O 1
ATOM 635 N N . GLN A 1 83 ? -4.983 2.506 -8.826 1.00 95.12 83 GLN A N 1
ATOM 636 C CA . GLN A 1 83 ? -5.923 1.407 -8.989 1.00 95.12 83 GLN A CA 1
ATOM 637 C C . GLN A 1 83 ? -6.520 1.011 -7.639 1.00 95.12 83 GLN A C 1
ATOM 639 O O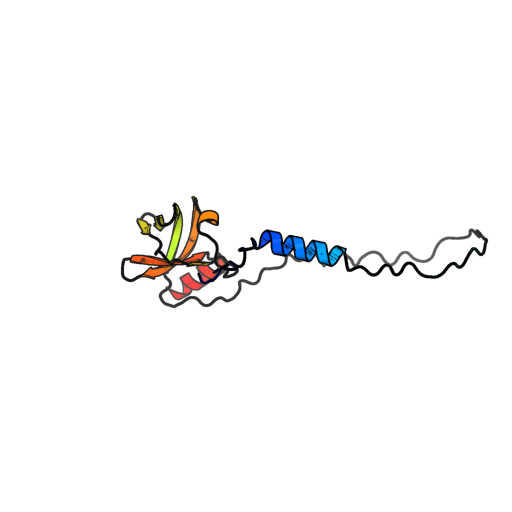 . GLN A 1 83 ? -5.858 1.086 -6.607 1.00 95.12 83 GLN A O 1
ATOM 644 N N . LEU A 1 84 ? -7.781 0.579 -7.639 1.00 95.75 84 LEU A N 1
ATOM 645 C CA . LEU A 1 84 ? -8.472 0.115 -6.436 1.00 95.75 84 LEU A CA 1
ATOM 646 C C . LEU A 1 84 ? -8.426 -1.406 -6.345 1.00 95.75 84 LEU A C 1
ATOM 648 O O . LEU A 1 84 ? -8.642 -2.109 -7.331 1.00 95.75 84 LEU A O 1
ATOM 652 N N . GLY A 1 85 ? -8.210 -1.928 -5.142 1.00 95.69 85 GLY A N 1
ATOM 653 C CA . GLY A 1 85 ? -8.245 -3.364 -4.905 1.00 95.69 85 GLY A CA 1
ATOM 654 C C . GLY A 1 85 ? -8.332 -3.726 -3.432 1.00 95.69 85 GLY A C 1
ATOM 655 O O . GLY A 1 85 ? -8.227 -2.884 -2.545 1.00 95.69 85 GLY A O 1
ATOM 656 N N . ARG A 1 86 ? -8.533 -5.015 -3.160 1.00 97.12 86 ARG A N 1
ATOM 657 C CA . ARG A 1 86 ? -8.422 -5.570 -1.809 1.00 97.12 86 ARG A CA 1
ATOM 658 C C . ARG A 1 86 ? -7.125 -6.345 -1.719 1.00 97.12 86 ARG A C 1
ATOM 660 O O . ARG A 1 86 ? -6.971 -7.333 -2.429 1.00 97.12 86 ARG A O 1
ATOM 667 N N . ILE A 1 87 ? -6.212 -5.909 -0.866 1.00 97.25 87 ILE A N 1
ATOM 668 C CA . ILE A 1 87 ? -4.932 -6.585 -0.670 1.00 97.25 87 ILE A CA 1
ATOM 669 C C . ILE A 1 87 ? -4.952 -7.353 0.648 1.00 97.25 87 ILE A C 1
ATOM 671 O O . ILE A 1 87 ? -5.548 -6.912 1.633 1.00 97.25 87 ILE A O 1
ATOM 675 N N . ARG A 1 88 ? -4.314 -8.516 0.667 1.00 97.25 88 ARG A N 1
ATOM 676 C CA . ARG A 1 88 ? -3.932 -9.240 1.873 1.00 97.25 88 ARG A CA 1
ATOM 677 C C . ARG A 1 88 ? -2.415 -9.269 1.916 1.00 97.25 88 ARG A C 1
ATOM 679 O O . ARG A 1 88 ? -1.784 -9.778 0.989 1.00 97.25 88 ARG A O 1
ATOM 686 N N . PHE A 1 89 ? -1.841 -8.696 2.964 1.00 95.81 89 PHE A N 1
ATOM 687 C CA . PHE A 1 89 ? -0.393 -8.657 3.123 1.00 95.81 89 PHE A CA 1
ATOM 688 C C . PHE A 1 89 ? 0.097 -10.010 3.640 1.00 95.81 89 PHE A C 1
ATOM 690 O O . PHE A 1 89 ? -0.370 -10.481 4.678 1.00 95.81 89 PHE A O 1
ATOM 697 N N . GLY A 1 90 ? 1.000 -10.647 2.895 1.00 93.81 90 GLY A N 1
ATOM 698 C CA . GLY A 1 90 ? 1.714 -11.845 3.322 1.00 93.81 90 GLY A CA 1
ATOM 699 C C . GLY A 1 90 ? 3.065 -11.485 3.933 1.00 93.81 90 GLY A C 1
ATOM 700 O O . GLY A 1 90 ? 3.286 -10.346 4.357 1.00 93.81 90 GLY A O 1
ATOM 701 N N . GLN A 1 91 ? 3.975 -12.457 3.968 1.00 93.56 91 GLN A N 1
ATOM 702 C CA . GLN A 1 91 ? 5.366 -12.214 4.328 1.00 93.56 91 GLN A CA 1
ATOM 703 C C . GLN A 1 91 ? 6.010 -11.357 3.236 1.00 93.56 91 GLN A C 1
ATOM 705 O O . GLN A 1 91 ? 6.101 -11.794 2.095 1.00 93.56 91 GLN A O 1
ATOM 710 N N . PHE A 1 92 ? 6.454 -10.145 3.579 1.00 92.12 92 PHE A N 1
ATOM 711 C CA . PHE A 1 92 ? 7.107 -9.252 2.620 1.00 92.12 92 PHE A CA 1
ATOM 712 C C . PHE A 1 92 ? 8.246 -9.987 1.881 1.00 92.12 92 PHE A C 1
ATOM 714 O O . PHE A 1 92 ? 9.073 -10.613 2.552 1.00 92.12 92 PHE A O 1
ATOM 721 N N . PRO A 1 93 ? 8.323 -9.914 0.537 1.00 94.94 93 PRO A N 1
ATOM 722 C CA . PRO A 1 93 ? 7.577 -9.028 -0.370 1.00 94.94 93 PRO A CA 1
ATOM 723 C C . PRO A 1 93 ? 6.252 -9.593 -0.920 1.00 94.94 93 PRO A C 1
ATOM 725 O O . PRO A 1 93 ? 5.650 -8.977 -1.797 1.00 94.94 93 PRO A O 1
ATOM 728 N N . ASP A 1 94 ? 5.783 -10.746 -0.459 1.00 95.81 94 ASP A N 1
ATOM 729 C CA . ASP A 1 94 ? 4.614 -11.415 -1.029 1.00 95.81 94 ASP A CA 1
ATOM 730 C C . ASP A 1 94 ? 3.286 -10.861 -0.490 1.00 95.81 94 ASP A C 1
ATOM 732 O O . ASP A 1 94 ? 3.111 -10.579 0.700 1.00 95.81 94 ASP A O 1
ATOM 736 N N . ALA A 1 95 ? 2.310 -10.713 -1.385 1.00 96.38 95 ALA A N 1
ATOM 737 C CA . ALA A 1 95 ? 0.958 -10.275 -1.067 1.00 96.38 95 ALA A CA 1
ATOM 738 C C . ALA A 1 95 ? -0.071 -10.919 -2.010 1.00 96.38 95 ALA A C 1
ATOM 740 O O . ALA A 1 95 ? 0.246 -11.539 -3.025 1.00 96.38 95 ALA A O 1
ATOM 741 N N . THR A 1 96 ? -1.351 -10.787 -1.680 1.00 97.06 96 THR A N 1
ATOM 742 C CA . THR A 1 96 ? -2.446 -11.266 -2.532 1.00 97.06 96 THR A CA 1
ATOM 743 C C . THR A 1 96 ? -3.410 -10.126 -2.804 1.00 97.06 96 THR A C 1
ATOM 745 O O . THR A 1 96 ? -3.998 -9.579 -1.874 1.00 97.06 96 THR A O 1
ATOM 748 N N . LEU A 1 97 ? -3.587 -9.764 -4.072 1.00 96.12 97 LEU A N 1
ATOM 749 C CA . LEU A 1 97 ? -4.551 -8.764 -4.511 1.00 96.12 97 LEU A CA 1
ATOM 750 C C . LEU A 1 97 ? -5.813 -9.475 -5.010 1.00 96.12 97 LEU A C 1
ATOM 752 O O . LEU A 1 97 ? -5.828 -10.094 -6.076 1.00 96.12 97 LEU A O 1
ATOM 756 N N . GLY A 1 98 ? -6.876 -9.430 -4.212 1.00 93.25 98 GLY A N 1
ATOM 757 C CA . GLY A 1 98 ? -8.095 -10.198 -4.435 1.00 93.25 98 GLY A CA 1
ATOM 758 C C . GLY A 1 98 ? -7.799 -11.698 -4.435 1.00 93.25 98 GLY A C 1
ATOM 759 O O . GLY A 1 98 ? -7.629 -12.297 -3.379 1.00 93.25 98 GLY A O 1
ATOM 760 N N . ARG A 1 99 ? -7.735 -12.293 -5.631 1.00 92.56 99 ARG A N 1
ATOM 761 C CA . ARG A 1 99 ? -7.398 -13.712 -5.859 1.00 92.56 99 ARG A CA 1
ATOM 762 C C . ARG A 1 99 ? -6.050 -13.920 -6.562 1.00 92.56 99 ARG A C 1
ATOM 764 O O . ARG A 1 99 ? -5.665 -15.057 -6.802 1.00 92.56 99 ARG A O 1
ATOM 771 N N . LYS A 1 100 ? -5.337 -12.844 -6.908 1.00 94.19 100 LYS A N 1
ATOM 772 C CA . LYS A 1 100 ? -4.069 -12.889 -7.644 1.00 94.19 100 LYS A CA 1
ATOM 773 C C . LYS A 1 100 ? -2.893 -12.719 -6.684 1.00 94.19 100 LYS A C 1
ATOM 775 O O . LYS A 1 100 ? -2.849 -11.744 -5.936 1.00 94.19 100 LYS A O 1
ATOM 780 N N . ALA A 1 101 ? -1.932 -13.638 -6.726 1.00 95.56 101 ALA A N 1
ATOM 781 C CA . ALA A 1 101 ? -0.654 -13.455 -6.043 1.00 95.56 101 ALA A CA 1
ATOM 782 C C . ALA A 1 101 ? 0.130 -12.315 -6.713 1.00 95.56 101 ALA A C 1
ATOM 784 O O . ALA A 1 101 ? 0.243 -12.264 -7.939 1.00 95.56 101 ALA A O 1
ATOM 785 N N . VAL A 1 102 ? 0.626 -11.381 -5.908 1.00 96.12 102 VAL A N 1
ATOM 786 C CA . VAL A 1 102 ? 1.372 -10.198 -6.351 1.00 96.12 102 VAL A CA 1
ATOM 787 C C . VAL A 1 102 ? 2.559 -9.971 -5.422 1.00 96.12 102 VAL A C 1
ATOM 789 O O . VAL A 1 102 ? 2.560 -10.428 -4.280 1.00 96.12 102 VAL A O 1
ATOM 792 N N . ARG A 1 103 ? 3.566 -9.242 -5.898 1.00 95.69 103 ARG A N 1
ATOM 793 C CA . ARG A 1 103 ? 4.732 -8.877 -5.090 1.00 95.69 103 ARG A CA 1
ATOM 794 C C . ARG A 1 103 ? 4.766 -7.375 -4.870 1.00 95.69 103 ARG A C 1
ATOM 796 O O . ARG A 1 103 ? 4.427 -6.598 -5.762 1.00 95.69 103 ARG A O 1
ATOM 803 N N . LEU A 1 104 ? 5.162 -6.978 -3.673 1.00 96.06 104 LEU A N 1
ATOM 804 C CA . LEU A 1 104 ? 5.524 -5.611 -3.341 1.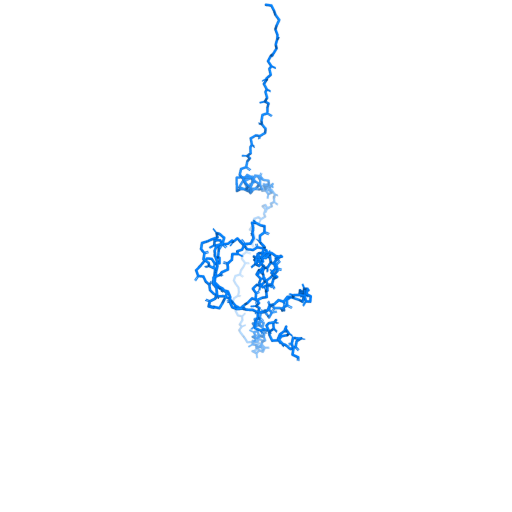00 96.06 104 LEU A CA 1
ATOM 805 C C . LEU A 1 104 ? 6.956 -5.365 -3.835 1.00 96.06 104 LEU A C 1
ATOM 807 O O . LEU A 1 104 ? 7.830 -6.208 -3.635 1.00 96.06 104 LEU A O 1
ATOM 811 N N . GLY A 1 105 ? 7.198 -4.227 -4.484 1.00 95.19 105 GLY A N 1
ATOM 812 C CA . GLY A 1 105 ? 8.544 -3.842 -4.909 1.00 95.19 105 GLY A CA 1
ATOM 813 C C . GLY A 1 105 ? 9.484 -3.646 -3.712 1.00 95.19 105 GLY A C 1
ATOM 814 O O . GLY A 1 105 ? 9.042 -3.367 -2.596 1.00 95.19 105 GLY A O 1
ATOM 815 N N . ALA A 1 106 ? 10.799 -3.738 -3.931 1.00 89.62 106 ALA A N 1
ATOM 816 C CA . ALA A 1 106 ? 11.798 -3.616 -2.856 1.00 89.62 106 ALA A CA 1
ATOM 817 C C . ALA A 1 106 ? 11.728 -2.273 -2.094 1.00 89.62 106 ALA A C 1
ATOM 819 O O . ALA A 1 106 ? 12.064 -2.210 -0.915 1.00 89.62 106 ALA A O 1
ATOM 820 N N . GLY A 1 107 ? 11.260 -1.211 -2.758 1.00 90.88 107 GLY A N 1
ATOM 821 C CA . GLY A 1 107 ? 11.024 0.115 -2.177 1.00 90.88 107 GLY A CA 1
ATOM 822 C C . GLY A 1 107 ? 9.550 0.434 -1.917 1.00 90.88 107 GLY A C 1
ATOM 823 O O . GLY A 1 107 ? 9.191 1.614 -1.895 1.00 90.88 107 GLY A O 1
ATOM 824 N N . ALA A 1 108 ? 8.687 -0.581 -1.798 1.00 95.25 108 ALA A N 1
ATOM 825 C CA . ALA A 1 108 ? 7.252 -0.368 -1.687 1.00 95.25 108 ALA A CA 1
ATOM 826 C C . ALA A 1 108 ? 6.876 0.428 -0.432 1.00 95.25 108 ALA A C 1
ATOM 828 O O . ALA A 1 108 ? 7.304 0.109 0.680 1.00 95.25 108 ALA A O 1
ATOM 829 N N . ARG A 1 109 ? 6.038 1.454 -0.606 1.00 95.81 109 ARG A N 1
ATOM 830 C CA . ARG A 1 109 ? 5.554 2.300 0.496 1.00 95.81 109 ARG A CA 1
ATOM 831 C C . ARG A 1 109 ? 4.110 1.958 0.830 1.00 95.81 109 ARG A C 1
ATOM 833 O O . ARG A 1 109 ? 3.272 1.918 -0.067 1.00 95.81 109 ARG A O 1
ATOM 840 N N . ILE A 1 110 ? 3.824 1.737 2.111 1.00 96.88 110 ILE A N 1
ATOM 841 C CA . ILE A 1 110 ? 2.477 1.443 2.611 1.00 96.88 110 ILE A CA 1
ATOM 842 C C . ILE A 1 110 ? 2.044 2.608 3.495 1.00 96.88 110 ILE A C 1
ATOM 844 O O . ILE A 1 110 ? 2.634 2.819 4.550 1.00 96.88 110 ILE A O 1
ATOM 848 N N . TYR A 1 111 ? 1.028 3.350 3.072 1.00 96.25 111 TYR A N 1
ATOM 849 C CA . TYR A 1 111 ? 0.469 4.484 3.802 1.00 96.25 111 TYR A CA 1
ATOM 850 C C . TYR A 1 111 ? -0.801 4.073 4.549 1.00 96.25 111 TYR A C 1
ATOM 852 O O . TYR A 1 111 ? -1.687 3.443 3.965 1.00 96.25 111 TYR A O 1
ATOM 860 N N . ASN A 1 112 ? -0.919 4.444 5.823 1.00 94.50 112 ASN A N 1
ATOM 861 C CA . ASN A 1 112 ? -2.164 4.307 6.582 1.00 94.50 112 ASN A CA 1
ATOM 862 C C . ASN A 1 112 ? -3.153 5.443 6.249 1.00 94.50 112 ASN A C 1
ATOM 864 O O . ASN A 1 112 ? -2.889 6.262 5.371 1.00 94.50 112 ASN A O 1
ATOM 868 N N . GLN A 1 113 ? -4.295 5.492 6.937 1.00 92.56 113 GLN A N 1
ATOM 869 C CA . GLN A 1 113 ? -5.319 6.530 6.741 1.00 92.56 113 GLN A CA 1
ATOM 870 C C . GLN A 1 113 ? -4.826 7.934 7.132 1.00 92.56 113 GLN A C 1
ATOM 872 O O . GLN A 1 113 ? -5.183 8.902 6.472 1.00 92.56 113 GLN A O 1
ATOM 877 N N . ASP A 1 114 ? -3.913 8.034 8.100 1.00 90.88 114 ASP A N 1
ATOM 878 C CA . ASP A 1 114 ? -3.251 9.288 8.501 1.00 90.88 114 ASP A CA 1
ATOM 879 C C . ASP A 1 114 ? -2.101 9.697 7.560 1.00 90.88 114 ASP A C 1
ATOM 881 O O . ASP A 1 114 ? -1.285 10.555 7.888 1.00 90.88 114 ASP A O 1
ATOM 885 N N . ASN A 1 115 ? -1.989 9.050 6.395 1.00 92.62 115 ASN A N 1
ATOM 886 C CA . ASN A 1 115 ? -0.929 9.274 5.412 1.00 92.62 115 ASN A CA 1
ATOM 887 C C . ASN A 1 115 ? 0.504 9.039 5.945 1.00 92.62 115 ASN A C 1
ATOM 889 O O . ASN A 1 115 ? 1.479 9.570 5.411 1.00 92.62 115 ASN A O 1
ATOM 893 N N . LEU A 1 116 ? 0.648 8.203 6.973 1.00 93.44 116 LEU A N 1
ATOM 894 C CA . LEU A 1 116 ? 1.923 7.786 7.548 1.00 93.44 116 LEU A CA 1
ATOM 895 C C . LEU A 1 116 ? 2.387 6.463 6.942 1.00 93.44 116 LEU A C 1
ATOM 897 O O . LEU A 1 116 ? 1.585 5.555 6.712 1.00 93.44 116 LEU A O 1
ATOM 901 N N . ILE A 1 117 ? 3.698 6.331 6.728 1.00 95.19 117 ILE A N 1
ATOM 902 C CA . ILE A 1 117 ? 4.290 5.067 6.282 1.00 95.19 117 ILE A CA 1
ATOM 903 C C . ILE A 1 117 ? 4.269 4.075 7.443 1.00 95.19 117 ILE A C 1
ATOM 905 O O . ILE A 1 117 ? 4.857 4.326 8.496 1.00 95.19 117 ILE A O 1
ATOM 909 N N . VAL A 1 118 ? 3.627 2.929 7.229 1.00 95.00 118 VAL A N 1
ATOM 910 C CA . VAL A 1 118 ? 3.587 1.826 8.190 1.00 95.00 118 VAL A CA 1
ATOM 911 C C . VAL A 1 118 ? 4.499 0.685 7.743 1.00 95.00 118 VAL A C 1
ATOM 913 O O . VAL A 1 118 ? 4.567 0.373 6.551 1.00 95.00 118 VAL A O 1
ATOM 916 N N . PRO A 1 119 ? 5.214 0.036 8.677 1.00 94.19 119 PRO A N 1
ATOM 917 C CA . PRO A 1 119 ? 6.100 -1.058 8.324 1.00 94.19 119 PRO A CA 1
ATOM 918 C C . PRO A 1 119 ? 5.285 -2.308 7.929 1.00 94.19 119 PRO A C 1
ATOM 920 O O . PRO A 1 119 ? 4.238 -2.572 8.532 1.00 94.19 119 PRO A O 1
ATOM 923 N N . PRO A 1 120 ? 5.767 -3.132 6.975 1.00 93.06 120 PRO A N 1
ATOM 924 C CA . PRO A 1 120 ? 5.044 -4.317 6.498 1.00 93.06 120 PRO A CA 1
ATOM 925 C C . PRO A 1 120 ? 4.627 -5.294 7.608 1.00 93.06 120 PRO A C 1
ATOM 927 O O . PRO A 1 120 ? 3.554 -5.891 7.544 1.00 93.06 120 PRO A O 1
ATOM 930 N N . VAL A 1 121 ? 5.431 -5.411 8.670 1.00 92.69 121 VAL A N 1
ATOM 931 C CA . VAL A 1 121 ? 5.133 -6.274 9.826 1.00 92.69 121 VAL A CA 1
ATOM 932 C C . VAL A 1 121 ? 3.827 -5.894 10.539 1.00 92.69 121 VAL A C 1
ATOM 934 O O . VAL A 1 121 ? 3.104 -6.771 10.999 1.00 92.69 121 VAL A O 1
ATOM 937 N N . SER A 1 122 ? 3.463 -4.609 10.586 1.00 93.88 122 SER A N 1
ATOM 938 C CA . SER A 1 122 ? 2.250 -4.141 11.276 1.00 93.88 122 SER A CA 1
ATOM 939 C C . SER A 1 122 ? 0.956 -4.504 10.540 1.00 93.88 122 SER A C 1
ATOM 941 O O . SER A 1 122 ? -0.121 -4.582 11.151 1.00 93.88 122 SER A O 1
ATOM 943 N N . VAL A 1 123 ? 1.056 -4.718 9.228 1.00 94.31 123 VAL A N 1
ATOM 944 C CA . VAL A 1 123 ? -0.068 -5.031 8.335 1.00 94.31 123 VAL A CA 1
ATOM 945 C C . VAL A 1 123 ? -0.094 -6.497 7.898 1.00 94.31 123 VAL A C 1
ATOM 947 O O . VAL A 1 123 ? -1.085 -6.929 7.314 1.00 94.31 123 VAL A O 1
ATOM 950 N N . HIS A 1 124 ? 0.948 -7.269 8.219 1.00 95.00 124 HIS A N 1
ATOM 951 C CA . HIS A 1 124 ? 1.063 -8.692 7.907 1.00 95.00 124 HIS A CA 1
ATOM 952 C C . HIS A 1 124 ? -0.176 -9.493 8.341 1.00 95.00 124 HIS A C 1
ATOM 954 O O . HIS A 1 124 ? -0.701 -9.326 9.443 1.00 95.00 124 HIS A O 1
ATOM 960 N N . GLY A 1 125 ? -0.646 -10.384 7.466 1.00 94.38 125 GLY A N 1
ATOM 961 C CA . GLY A 1 125 ? -1.784 -11.275 7.694 1.00 94.38 125 GLY A CA 1
ATOM 962 C C . GLY A 1 125 ? -3.156 -10.602 7.590 1.00 94.38 125 GLY A C 1
ATOM 963 O O . GLY A 1 125 ? -4.164 -11.303 7.473 1.00 94.38 125 GLY A O 1
ATOM 964 N N . LYS A 1 126 ? -3.211 -9.266 7.582 1.00 95.38 126 LYS A N 1
ATOM 965 C CA . LYS A 1 126 ? -4.450 -8.487 7.511 1.00 95.38 126 LYS A CA 1
ATOM 966 C C . LYS A 1 126 ? -4.836 -8.204 6.062 1.00 95.38 126 LYS A C 1
ATOM 968 O O . LYS A 1 126 ? -3.995 -8.196 5.157 1.00 95.38 126 LYS A O 1
ATOM 973 N N . SER A 1 127 ? -6.127 -7.961 5.850 1.00 96.00 127 SER A N 1
ATOM 974 C CA . SER A 1 127 ? -6.663 -7.551 4.556 1.00 96.00 127 SER A CA 1
ATOM 975 C C . SER A 1 127 ? -7.291 -6.170 4.639 1.00 96.00 127 SER A C 1
ATOM 977 O O . SER A 1 127 ? -8.013 -5.870 5.587 1.00 96.00 127 SER A O 1
ATOM 979 N N . PHE A 1 128 ? -7.019 -5.348 3.629 1.00 96.81 128 PHE A N 1
ATOM 980 C CA . PHE A 1 128 ? -7.481 -3.970 3.549 1.00 96.81 128 PHE A CA 1
ATOM 981 C C . PHE A 1 128 ? -8.007 -3.659 2.153 1.00 96.81 128 PHE A C 1
ATOM 983 O O . PHE A 1 128 ? -7.557 -4.232 1.156 1.00 96.81 128 PHE A O 1
ATOM 990 N N . VAL A 1 129 ? -8.946 -2.719 2.083 1.00 96.75 129 VAL A N 1
ATOM 991 C CA . VAL A 1 129 ? -9.277 -2.036 0.832 1.00 96.75 129 VAL A CA 1
ATOM 992 C C . VAL A 1 129 ? -8.222 -0.960 0.614 1.00 96.75 129 VAL A C 1
ATOM 994 O O . VAL A 1 129 ? -7.948 -0.160 1.510 1.00 96.75 129 VAL A O 1
ATOM 997 N N . VAL A 1 130 ? -7.584 -0.986 -0.551 1.00 96.94 130 VAL A N 1
ATOM 998 C CA . VAL A 1 130 ? -6.426 -0.151 -0.845 1.00 96.94 130 VAL A CA 1
ATOM 999 C C . VAL A 1 130 ? -6.526 0.502 -2.215 1.00 96.94 130 VAL A C 1
ATOM 1001 O O . VAL A 1 130 ? -7.081 -0.066 -3.158 1.00 96.94 130 VAL A O 1
ATOM 1004 N N . GLY A 1 131 ? -5.934 1.686 -2.313 1.00 96.50 131 GLY A N 1
ATOM 1005 C CA . GLY A 1 131 ? -5.443 2.231 -3.569 1.00 96.50 131 GLY A CA 1
ATOM 1006 C C . GLY A 1 131 ? -4.008 1.757 -3.766 1.00 96.50 131 GLY A C 1
ATOM 1007 O O . GLY A 1 131 ? -3.253 1.686 -2.796 1.00 96.50 131 GLY A O 1
ATOM 1008 N N . TYR A 1 132 ? -3.609 1.417 -4.983 1.00 96.88 132 TYR A N 1
ATOM 1009 C CA . TYR A 1 132 ? -2.242 0.997 -5.262 1.00 96.88 132 TYR A CA 1
ATOM 1010 C C . TYR A 1 132 ? -1.744 1.498 -6.618 1.00 96.88 132 TYR A C 1
ATOM 1012 O O . TYR A 1 132 ? -2.524 1.736 -7.540 1.00 96.88 132 TYR A O 1
ATOM 1020 N N . LEU A 1 133 ? -0.423 1.635 -6.729 1.00 96.56 133 LEU A N 1
ATOM 1021 C CA . LEU A 1 133 ? 0.281 1.836 -7.992 1.00 96.56 133 LEU A CA 1
ATOM 1022 C C . LEU A 1 133 ? 1.063 0.578 -8.342 1.00 96.56 133 LEU A C 1
ATOM 1024 O O . LEU A 1 133 ? 1.861 0.093 -7.535 1.00 96.56 133 LEU A O 1
ATOM 1028 N N . ALA A 1 134 ? 0.835 0.074 -9.550 1.00 95.56 134 ALA A N 1
ATOM 1029 C CA . ALA A 1 134 ? 1.647 -0.977 -10.137 1.00 95.56 134 ALA A CA 1
ATOM 1030 C C . ALA A 1 134 ? 2.851 -0.360 -10.862 1.00 95.56 134 ALA A C 1
ATOM 1032 O O . ALA A 1 134 ? 2.717 0.628 -11.584 1.00 95.56 134 ALA A O 1
ATOM 1033 N N . GLY A 1 135 ? 4.020 -0.953 -10.661 1.00 94.06 135 GLY A N 1
ATOM 1034 C CA . GLY A 1 135 ? 5.232 -0.669 -11.406 1.00 94.06 135 GLY A CA 1
ATOM 1035 C C . GLY A 1 135 ? 5.230 -1.334 -12.788 1.00 94.06 135 GLY A C 1
ATOM 1036 O O . GLY A 1 135 ? 4.337 -2.123 -13.113 1.00 94.06 135 GLY A O 1
ATOM 1037 N N . PRO A 1 136 ? 6.261 -1.063 -13.603 1.00 91.94 136 PRO A N 1
ATOM 1038 C CA . PRO A 1 136 ? 6.349 -1.539 -14.987 1.00 91.94 136 PRO A CA 1
ATOM 1039 C C . PRO A 1 136 ? 6.418 -3.070 -15.107 1.00 91.94 136 PRO A C 1
ATOM 1041 O O . PRO A 1 136 ? 5.975 -3.635 -16.100 1.00 91.94 136 PRO A O 1
ATOM 1044 N N . THR A 1 137 ? 6.936 -3.753 -14.087 1.00 91.62 137 THR A N 1
ATOM 1045 C CA . THR A 1 137 ? 7.038 -5.220 -14.016 1.00 91.62 137 THR A CA 1
ATOM 1046 C C . THR A 1 137 ? 5.807 -5.879 -13.383 1.00 91.62 137 THR A C 1
ATOM 1048 O O . THR A 1 137 ? 5.779 -7.096 -13.205 1.00 91.62 137 THR A O 1
ATOM 1051 N N . GLY A 1 138 ? 4.783 -5.097 -13.022 1.00 91.31 138 GLY A N 1
ATOM 1052 C CA . GLY A 1 138 ? 3.577 -5.584 -12.345 1.00 91.31 138 GLY A CA 1
ATOM 1053 C C . GLY A 1 138 ? 3.726 -5.783 -10.832 1.00 91.31 138 GLY A C 1
ATOM 1054 O O . GLY A 1 138 ? 2.799 -6.283 -10.192 1.00 91.31 138 GLY A O 1
ATOM 1055 N N . GLU A 1 139 ? 4.861 -5.392 -10.249 1.00 95.56 139 GLU A N 1
ATOM 1056 C CA . GLU A 1 139 ? 5.021 -5.272 -8.798 1.00 95.56 139 GLU A CA 1
ATOM 1057 C C . GLU A 1 139 ? 4.260 -4.058 -8.258 1.00 95.56 139 GLU A C 1
ATOM 1059 O O . GLU A 1 139 ? 4.008 -3.098 -8.977 1.00 95.56 139 GLU A O 1
ATOM 1064 N N . ILE A 1 140 ? 3.897 -4.065 -6.983 1.00 96.94 140 ILE A N 1
ATOM 1065 C CA . ILE A 1 140 ? 3.222 -2.924 -6.365 1.00 96.94 140 ILE A CA 1
ATOM 1066 C C . ILE A 1 140 ? 4.267 -1.989 -5.758 1.00 96.94 140 ILE A C 1
ATOM 1068 O O . ILE A 1 140 ? 5.027 -2.389 -4.876 1.00 96.94 140 ILE A O 1
ATOM 1072 N N . THR A 1 141 ? 4.289 -0.735 -6.206 1.00 96.88 141 THR A N 1
ATOM 1073 C CA . THR A 1 141 ? 5.265 0.275 -5.766 1.00 96.88 141 THR A CA 1
ATOM 1074 C C . THR A 1 141 ? 4.747 1.111 -4.598 1.00 96.88 141 THR A C 1
ATOM 1076 O O . THR A 1 141 ? 5.502 1.460 -3.693 1.00 96.88 141 THR A O 1
ATOM 1079 N N . THR A 1 142 ? 3.451 1.419 -4.580 1.00 96.69 142 THR A N 1
ATOM 1080 C CA . THR A 1 142 ? 2.844 2.222 -3.513 1.00 96.69 142 THR A CA 1
ATOM 1081 C C . THR A 1 142 ? 1.467 1.683 -3.175 1.00 96.69 142 THR A C 1
ATOM 1083 O O . THR A 1 142 ? 0.713 1.316 -4.074 1.00 96.69 142 THR A O 1
ATOM 1086 N N . VAL A 1 143 ? 1.142 1.652 -1.884 1.00 97.06 143 VAL A N 1
ATOM 1087 C CA . VAL A 1 143 ? -0.152 1.228 -1.354 1.00 97.06 143 VAL A CA 1
ATOM 1088 C C . VAL A 1 143 ? -0.666 2.272 -0.375 1.00 97.06 143 VAL A C 1
ATOM 1090 O O . VAL A 1 143 ? 0.054 2.679 0.531 1.00 97.06 143 VAL A O 1
ATOM 1093 N N . TRP A 1 144 ? -1.931 2.650 -0.511 1.00 97.25 144 TRP A N 1
ATOM 1094 C CA . TRP A 1 144 ? -2.661 3.464 0.455 1.00 97.25 144 TRP A CA 1
ATOM 1095 C C . TRP A 1 144 ? -3.803 2.645 1.040 1.00 97.25 144 TRP A C 1
ATOM 1097 O O . TRP A 1 144 ? -4.674 2.183 0.306 1.00 97.25 144 TRP A O 1
ATOM 1107 N N . ILE A 1 145 ? -3.812 2.472 2.359 1.00 96.12 145 ILE A N 1
ATOM 1108 C CA . ILE A 1 145 ? -4.936 1.886 3.092 1.00 96.12 145 ILE A CA 1
ATOM 1109 C C . ILE A 1 145 ? -6.041 2.928 3.144 1.00 96.12 145 ILE A C 1
ATOM 1111 O O . ILE A 1 145 ? -5.850 3.988 3.741 1.00 96.12 145 ILE A O 1
ATOM 1115 N N . LEU A 1 146 ? -7.164 2.635 2.492 1.00 94.81 146 LEU A N 1
ATOM 1116 C CA . LEU A 1 146 ? -8.246 3.594 2.310 1.00 94.81 146 LEU A CA 1
ATOM 1117 C C . LEU A 1 146 ? -9.232 3.548 3.476 1.00 94.81 146 LEU A C 1
ATOM 1119 O O . LEU A 1 146 ? -9.491 2.490 4.059 1.00 94.81 146 LEU A O 1
ATOM 1123 N N . SER A 1 147 ? -9.807 4.701 3.798 1.00 93.50 147 SER A N 1
ATOM 1124 C CA . SER A 1 147 ? -11.072 4.763 4.524 1.00 93.50 147 SER A CA 1
ATOM 1125 C C . SER A 1 147 ? -12.244 4.439 3.588 1.00 93.50 147 SER A C 1
ATOM 1127 O O . SER A 1 147 ? -12.118 4.438 2.359 1.00 93.50 147 SER A O 1
ATOM 1129 N N . GLU A 1 148 ? -13.412 4.168 4.166 1.00 92.06 148 GLU A N 1
ATOM 1130 C CA . GLU A 1 148 ? -14.634 3.921 3.392 1.00 92.06 148 GLU A CA 1
ATOM 1131 C C . GLU A 1 148 ? -15.025 5.142 2.538 1.00 92.06 148 GLU A C 1
ATOM 1133 O O . GLU A 1 148 ? -15.466 5.003 1.396 1.00 92.06 148 GLU A O 1
ATOM 1138 N N . GLU A 1 149 ? -14.814 6.349 3.063 1.00 91.38 149 GLU A N 1
ATOM 1139 C CA . GLU A 1 149 ? -15.103 7.603 2.366 1.00 91.38 149 GLU A CA 1
ATOM 1140 C C . GLU A 1 149 ? -14.175 7.805 1.162 1.00 91.38 149 GLU A C 1
ATOM 1142 O O . GLU A 1 149 ? -14.642 8.098 0.057 1.00 91.38 149 GLU A O 1
ATOM 1147 N N . GLU A 1 150 ? -12.873 7.567 1.347 1.00 92.75 150 GLU A N 1
ATOM 1148 C CA . GLU A 1 150 ? -11.870 7.650 0.281 1.00 92.75 150 GLU A CA 1
ATOM 1149 C C . GLU A 1 150 ? -12.128 6.612 -0.810 1.00 92.75 150 GLU A C 1
ATOM 1151 O O . GLU A 1 150 ? -12.075 6.926 -2.001 1.00 92.75 150 GLU A O 1
ATOM 1156 N N . TYR A 1 151 ? -12.470 5.380 -0.421 1.00 93.69 151 TYR A N 1
ATOM 1157 C CA . TYR A 1 151 ? -12.827 4.330 -1.368 1.00 93.69 151 TYR A CA 1
ATOM 1158 C C . TYR A 1 151 ? -14.028 4.735 -2.231 1.00 93.69 151 TYR A C 1
ATOM 1160 O O . TYR A 1 151 ? -13.987 4.595 -3.455 1.00 93.69 151 TYR A O 1
ATOM 1168 N N . ARG A 1 152 ? -15.085 5.298 -1.629 1.00 93.06 152 ARG A N 1
ATOM 1169 C CA . ARG A 1 152 ? -16.250 5.808 -2.373 1.00 93.06 152 ARG A CA 1
ATOM 1170 C C . ARG A 1 152 ? -15.892 6.982 -3.280 1.00 93.06 152 ARG A C 1
ATOM 1172 O O . ARG A 1 152 ? -16.426 7.072 -4.385 1.00 93.06 152 ARG A O 1
ATOM 1179 N N . ALA A 1 153 ? -15.016 7.882 -2.837 1.00 90.69 153 ALA A N 1
ATOM 1180 C CA . ALA A 1 153 ? -14.558 9.015 -3.636 1.00 90.69 153 ALA A CA 1
ATOM 1181 C C . ALA A 1 153 ? -13.763 8.555 -4.870 1.00 90.69 153 ALA A C 1
ATOM 1183 O O . ALA A 1 153 ? -14.111 8.927 -5.991 1.00 90.69 153 ALA A O 1
ATOM 1184 N N . LEU A 1 154 ? -12.769 7.681 -4.689 1.00 91.19 154 LEU A N 1
ATOM 1185 C CA . LEU A 1 154 ? -11.970 7.129 -5.787 1.00 91.19 154 LEU A CA 1
ATOM 1186 C C . LEU A 1 154 ? -12.807 6.259 -6.729 1.00 91.19 154 LEU A C 1
ATOM 1188 O O . LEU A 1 154 ? -12.661 6.337 -7.946 1.00 91.19 154 LEU A O 1
ATOM 1192 N N . ARG A 1 155 ? -13.746 5.471 -6.197 1.00 92.12 155 ARG A N 1
ATOM 1193 C CA . ARG A 1 155 ? -14.640 4.653 -7.025 1.00 92.12 155 ARG A CA 1
ATOM 1194 C C . ARG A 1 155 ? -15.561 5.500 -7.903 1.00 92.12 155 ARG A C 1
ATOM 1196 O O . ARG A 1 155 ? -15.869 5.078 -9.011 1.00 92.12 155 ARG A O 1
ATOM 1203 N N . ARG A 1 156 ? -15.997 6.672 -7.426 1.00 91.94 156 ARG A N 1
ATOM 1204 C CA . ARG A 1 156 ? -16.761 7.633 -8.240 1.00 91.94 156 ARG A CA 1
ATOM 1205 C C . ARG A 1 156 ? -15.909 8.271 -9.336 1.00 91.94 156 ARG A C 1
ATOM 1207 O O . ARG A 1 156 ? -16.442 8.509 -10.406 1.00 91.94 156 ARG A O 1
ATOM 1214 N N . ARG A 1 157 ? -14.618 8.521 -9.083 1.00 87.81 157 ARG A N 1
ATOM 1215 C CA . ARG A 1 157 ? -13.678 9.059 -10.085 1.00 87.81 157 ARG A CA 1
ATOM 1216 C C . ARG A 1 157 ? -13.452 8.091 -11.254 1.00 87.81 157 ARG A C 1
ATOM 1218 O O . ARG A 1 157 ? -13.312 8.539 -12.381 1.00 87.81 157 ARG A O 1
ATOM 1225 N N . ASN A 1 158 ? -13.423 6.786 -10.980 1.00 82.81 158 ASN A N 1
ATOM 1226 C CA . ASN A 1 158 ? -13.117 5.747 -11.973 1.00 82.81 158 ASN A CA 1
ATOM 1227 C C . ASN A 1 158 ? -14.357 5.188 -12.702 1.00 82.81 158 ASN A C 1
ATOM 1229 O O . ASN A 1 158 ? -14.265 4.116 -13.303 1.00 82.81 158 ASN A O 1
ATOM 1233 N N . ARG A 1 159 ? -15.518 5.843 -12.592 1.00 74.69 159 ARG A N 1
ATOM 1234 C CA . ARG A 1 159 ? -16.773 5.431 -13.236 1.00 74.69 159 ARG A CA 1
ATOM 1235 C C . ARG A 1 159 ? -17.101 6.362 -14.389 1.00 74.69 159 ARG A C 1
ATOM 1237 O O . ARG A 1 159 ? -17.557 5.825 -15.418 1.00 74.69 159 ARG A O 1
#